Protein AF-A0A1A8BR59-F1 (afdb_monomer)

Sequence (91 aa):
LQHKIQSCEYDVIAISDHAPCCMIYKEDRLSKDPTRWHFQNKWLLEEDFIKYLGTQIDIFFEINTTQTSAGIRWEAFKAYIRGHIISYTST

pLDDT: mean 87.76, std 11.23, range [56.88, 98.38]

Secondary structure (DSSP, 8-state):
-GGGEEEEEEPP--SSSSPPEEEEE--GGG-S--------GGGGG-HHHHHHHHHHHHHHHHHSSTTS-HHHHHHHHHHHHHHHHHHHH--

Solvent-accessible surface area (backbone atoms only — not comparable to full-atom values): 5810 Å² total; per-residue (Å²): 115,75,91,36,51,76,48,73,47,71,48,78,64,82,87,53,102,59,50,52,77,46,69,45,71,61,58,84,84,67,70,60,70,76,80,71,88,73,88,65,71,71,52,78,75,36,66,68,54,49,53,52,51,50,52,53,54,52,54,50,54,70,72,59,56,86,90,56,54,72,67,60,50,50,56,50,48,55,54,52,53,50,51,52,52,50,63,70,70,70,118

Organism: Nothobranchius kadleci (NCBI:txid1051664)

Nearest PDB structures (foldseek):
  4hl4-assembly1_A  TM=5.217E-01  e=2.316E+00  Homo sapiens
  3hjz-assembly1_A  TM=5.823E-01  e=7.590E+00  Prochlorococcus marinus str. MIT 9312

Structure (mmCIF, N/CA/C/O backbone):
data_AF-A0A1A8BR59-F1
#
_entry.id   AF-A0A1A8BR59-F1
#
loop_
_atom_site.group_PDB
_atom_site.id
_atom_site.type_symbol
_atom_site.label_atom_id
_atom_site.label_alt_id
_atom_site.label_comp_id
_atom_site.label_asym_id
_atom_site.label_entity_id
_atom_site.label_seq_id
_atom_site.pdbx_PDB_ins_code
_atom_site.Cartn_x
_atom_site.Cartn_y
_atom_site.Cartn_z
_atom_site.occupancy
_atom_site.B_iso_or_equiv
_atom_site.auth_seq_id
_atom_site.auth_comp_id
_atom_site.auth_asym_id
_atom_site.auth_atom_id
_atom_site.pdbx_PDB_model_num
ATOM 1 N N . LEU A 1 1 ? -3.246 4.477 39.210 1.00 58.97 1 LEU A N 1
ATOM 2 C CA . LEU A 1 1 ? -1.989 4.815 38.506 1.00 58.97 1 LEU A CA 1
ATOM 3 C C . LEU A 1 1 ? -0.800 4.111 39.147 1.00 58.97 1 LEU A C 1
ATOM 5 O O . LEU A 1 1 ? -0.148 3.352 38.453 1.00 58.97 1 LEU A O 1
ATOM 9 N N . GLN A 1 2 ? -0.592 4.243 40.461 1.00 62.25 2 GLN A N 1
ATOM 10 C CA . GLN A 1 2 ? 0.508 3.578 41.181 1.00 62.25 2 GLN A CA 1
ATOM 11 C C . GLN A 1 2 ? 0.564 2.045 41.000 1.00 62.25 2 GLN A C 1
ATOM 13 O O . GLN A 1 2 ? 1.642 1.501 40.820 1.00 62.25 2 GLN A O 1
ATOM 18 N N . HIS A 1 3 ? -0.584 1.355 40.935 1.00 73.25 3 HIS A N 1
ATOM 19 C CA . HIS A 1 3 ? -0.658 -0.105 40.724 1.00 73.25 3 HIS A CA 1
ATOM 20 C C . HIS A 1 3 ? -0.175 -0.599 39.344 1.00 73.25 3 HIS A C 1
ATOM 22 O O . HIS A 1 3 ? -0.126 -1.803 39.121 1.00 73.25 3 HIS A O 1
ATOM 28 N N . LYS A 1 4 ? 0.107 0.307 38.398 1.00 80.06 4 LYS A N 1
ATOM 29 C CA . LYS A 1 4 ? 0.593 -0.024 37.046 1.00 80.06 4 LYS A CA 1
ATOM 30 C C . LYS A 1 4 ? 2.102 0.169 36.886 1.00 80.06 4 LYS A C 1
ATOM 32 O O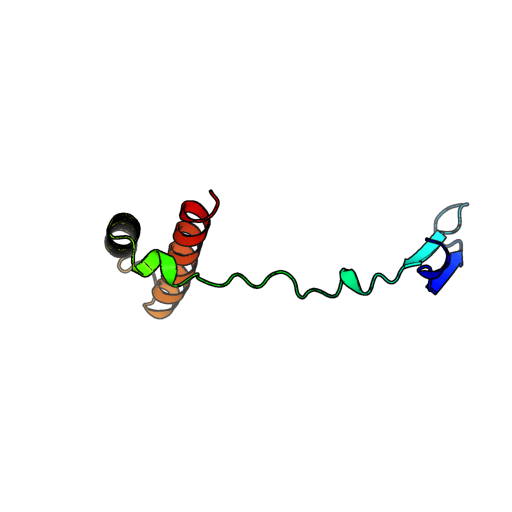 . LYS A 1 4 ? 2.657 -0.172 35.843 1.00 80.06 4 LYS A O 1
ATOM 37 N N . ILE A 1 5 ? 2.755 0.740 37.896 1.00 87.06 5 ILE A N 1
ATOM 38 C CA . ILE A 1 5 ? 4.206 0.904 37.936 1.00 87.06 5 ILE A CA 1
ATOM 39 C C . ILE A 1 5 ? 4.783 -0.422 38.429 1.00 87.06 5 ILE A C 1
ATOM 41 O O . ILE A 1 5 ? 4.464 -0.859 39.531 1.00 87.06 5 ILE A O 1
ATOM 45 N N . GLN A 1 6 ? 5.584 -1.081 37.594 1.00 88.19 6 GLN A N 1
ATOM 46 C CA . GLN A 1 6 ? 6.241 -2.340 37.943 1.00 88.19 6 GLN A CA 1
ATOM 47 C C . GLN A 1 6 ? 7.527 -2.101 38.730 1.00 88.19 6 GLN A C 1
ATOM 49 O O . GLN A 1 6 ? 7.791 -2.810 39.696 1.00 88.19 6 GLN A O 1
ATOM 54 N N . SER A 1 7 ? 8.300 -1.090 38.337 1.00 89.31 7 SER A N 1
ATOM 55 C CA . SER A 1 7 ? 9.492 -0.647 39.057 1.00 89.31 7 SER A CA 1
ATOM 56 C C . SER A 1 7 ? 9.783 0.823 38.762 1.00 89.31 7 SER A C 1
ATOM 58 O O . SER A 1 7 ? 9.319 1.380 37.763 1.00 89.31 7 SER A O 1
ATOM 60 N N . CYS A 1 8 ? 10.517 1.464 39.666 1.00 89.38 8 CYS A N 1
ATOM 61 C CA . CYS A 1 8 ? 11.028 2.817 39.507 1.00 89.38 8 CYS A CA 1
ATOM 62 C C . CYS A 1 8 ? 12.363 2.893 40.245 1.00 89.38 8 CYS A C 1
ATOM 64 O O . CYS A 1 8 ? 12.398 2.714 41.463 1.00 89.38 8 CYS A O 1
ATOM 66 N N . GLU A 1 9 ? 13.450 3.076 39.507 1.00 90.88 9 GLU A N 1
ATOM 67 C CA . GLU A 1 9 ? 14.815 2.937 40.004 1.00 90.88 9 GLU A CA 1
ATOM 68 C C . GLU A 1 9 ? 15.696 4.051 39.437 1.00 90.88 9 GLU A C 1
ATOM 70 O O . GLU A 1 9 ? 15.508 4.506 38.307 1.00 90.88 9 GLU A O 1
ATOM 75 N N . TYR A 1 10 ? 16.667 4.491 40.232 1.00 89.00 10 TYR A N 1
ATOM 76 C CA . TYR A 1 10 ? 17.732 5.363 39.758 1.00 89.00 10 TYR A CA 1
ATOM 77 C C . TYR A 1 10 ? 18.880 4.501 39.245 1.00 89.00 10 TYR A C 1
ATOM 79 O O . TYR A 1 10 ? 19.370 3.633 39.966 1.00 89.00 10 TYR A O 1
ATOM 87 N N . ASP A 1 11 ? 19.294 4.748 38.008 1.00 82.00 11 ASP A N 1
ATOM 88 C CA . ASP A 1 11 ? 20.441 4.082 37.402 1.00 82.00 11 ASP A CA 1
ATOM 89 C C . ASP A 1 11 ? 21.759 4.718 37.880 1.00 82.00 11 ASP A C 1
ATOM 91 O O . ASP A 1 11 ? 21.784 5.750 38.559 1.00 82.00 11 ASP A O 1
ATOM 95 N N . VAL A 1 12 ? 22.883 4.102 37.533 1.00 83.62 12 VAL A N 1
ATOM 96 C CA . VAL A 1 12 ? 24.209 4.569 37.925 1.00 83.62 12 VAL A CA 1
ATOM 97 C C . VAL A 1 12 ? 24.494 5.949 37.326 1.00 83.62 12 VAL A C 1
ATOM 99 O O . VAL A 1 12 ? 24.244 6.231 36.152 1.00 83.62 12 VAL A O 1
ATOM 102 N N . ILE A 1 13 ? 25.081 6.815 38.149 1.00 82.44 13 ILE A N 1
ATOM 103 C CA . ILE A 1 13 ? 25.579 8.138 37.769 1.00 82.44 13 ILE A CA 1
ATOM 104 C C . ILE A 1 13 ? 26.827 7.955 36.891 1.00 82.44 13 ILE A C 1
ATOM 106 O O . ILE A 1 13 ? 27.950 7.918 37.389 1.00 82.44 13 ILE A O 1
ATOM 110 N N . ALA A 1 14 ? 26.626 7.760 35.586 1.00 76.75 14 ALA A N 1
ATOM 111 C CA . ALA A 1 14 ? 27.711 7.433 34.659 1.00 76.75 14 ALA A CA 1
ATOM 112 C C . ALA A 1 14 ? 28.289 8.649 33.910 1.00 76.75 14 ALA A C 1
ATOM 114 O O . ALA A 1 14 ? 29.462 8.627 33.546 1.00 76.75 14 ALA A O 1
ATOM 115 N N . ILE A 1 15 ? 27.480 9.685 33.639 1.00 75.50 15 ILE A N 1
ATOM 116 C CA . ILE A 1 15 ? 27.846 10.775 32.704 1.00 75.50 15 ILE A CA 1
ATOM 117 C C . ILE A 1 15 ? 27.588 12.185 33.276 1.00 75.50 15 ILE A C 1
ATOM 119 O O . ILE A 1 15 ? 28.363 13.096 32.997 1.00 75.50 15 ILE A O 1
ATOM 123 N N . SER A 1 16 ? 26.541 12.381 34.083 1.00 79.88 16 SER A N 1
ATOM 124 C CA . SER A 1 16 ? 26.196 13.661 34.740 1.00 79.88 16 SER A CA 1
ATOM 125 C C . SER A 1 16 ? 26.164 13.517 36.258 1.00 79.88 16 SER A C 1
ATOM 127 O O . SER A 1 16 ? 26.150 12.399 36.738 1.00 79.88 16 SER A O 1
ATOM 129 N N . ASP A 1 17 ? 26.075 14.613 37.011 1.00 83.00 17 ASP A N 1
ATOM 130 C CA . ASP A 1 17 ? 25.850 14.643 38.469 1.00 83.00 17 ASP A CA 1
ATOM 131 C C . ASP A 1 17 ? 24.444 14.173 38.901 1.00 83.00 17 ASP A C 1
ATOM 133 O O . ASP A 1 17 ? 24.180 13.970 40.087 1.00 83.00 17 ASP A O 1
ATOM 137 N N . HIS A 1 18 ? 23.555 13.941 37.936 1.00 81.75 18 HIS A N 1
ATOM 138 C CA . HIS A 1 18 ? 22.248 13.327 38.136 1.00 81.75 18 HIS A CA 1
ATOM 139 C C . HIS A 1 18 ? 22.215 11.866 37.662 1.00 81.75 18 HIS A C 1
ATOM 141 O O . HIS A 1 18 ? 22.68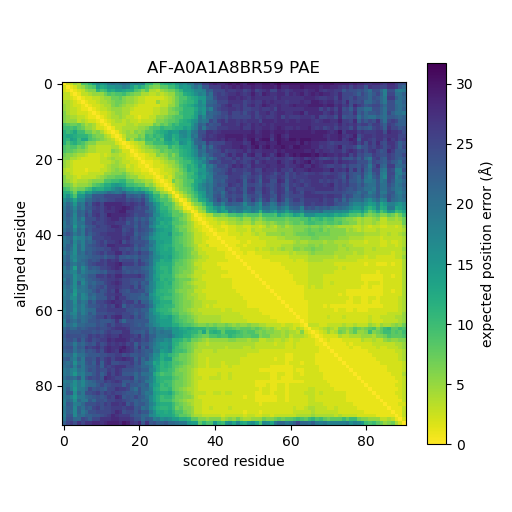5 11.542 36.570 1.00 81.75 18 HIS A O 1
ATOM 147 N N . ALA A 1 19 ? 21.606 10.997 38.477 1.00 84.69 19 ALA A N 1
ATOM 148 C CA . ALA A 1 19 ? 21.261 9.623 38.116 1.00 84.69 19 ALA A CA 1
ATOM 149 C C . ALA A 1 19 ? 20.025 9.607 37.197 1.00 84.69 19 ALA A C 1
ATOM 151 O O . ALA A 1 19 ? 19.015 10.229 37.550 1.00 84.69 19 ALA A O 1
ATOM 152 N N . PRO A 1 20 ? 20.045 8.890 36.059 1.00 85.75 20 PRO A N 1
ATOM 153 C CA . PRO A 1 20 ? 18.838 8.660 35.273 1.00 85.75 20 PRO A CA 1
ATOM 154 C C . PRO A 1 20 ? 17.761 7.978 36.126 1.00 85.75 20 PRO A C 1
ATOM 156 O O . PRO A 1 20 ? 18.030 6.978 36.783 1.00 85.75 20 PRO A O 1
ATOM 159 N N . CYS A 1 21 ? 16.536 8.505 36.120 1.00 88.19 21 CYS A N 1
ATOM 160 C CA . CYS A 1 21 ? 15.391 7.853 36.754 1.00 88.19 21 CYS A CA 1
ATOM 161 C C . CYS A 1 21 ? 14.665 7.005 35.706 1.00 88.19 21 CYS A C 1
ATOM 163 O O . CYS A 1 21 ? 14.158 7.538 34.716 1.00 88.19 21 CYS A O 1
ATOM 165 N N . CYS A 1 22 ? 14.632 5.692 35.912 1.00 87.44 22 CYS A N 1
ATOM 166 C CA . CYS A 1 22 ? 13.961 4.740 35.043 1.00 87.44 22 CYS A CA 1
ATOM 167 C C . CYS A 1 22 ? 12.680 4.243 35.715 1.00 87.44 22 CYS A C 1
ATOM 169 O O . CYS A 1 22 ? 12.697 3.827 36.869 1.00 87.44 22 CYS A O 1
ATOM 171 N N . MET A 1 23 ? 11.562 4.254 34.990 1.00 90.25 23 MET A N 1
ATOM 172 C CA . MET A 1 23 ? 10.282 3.741 35.474 1.00 90.25 23 MET A CA 1
ATOM 173 C C . MET A 1 23 ? 9.718 2.741 34.469 1.00 90.25 23 MET A C 1
ATOM 175 O O . MET A 1 23 ? 9.480 3.086 33.311 1.00 90.25 23 MET A O 1
ATOM 179 N N . ILE A 1 24 ? 9.444 1.518 34.924 1.00 87.56 24 ILE A N 1
ATOM 180 C CA . ILE A 1 24 ? 8.767 0.497 34.125 1.00 87.56 24 ILE A CA 1
ATOM 181 C C . ILE A 1 24 ? 7.270 0.575 34.405 1.00 87.56 24 ILE A C 1
ATOM 183 O O . ILE A 1 24 ? 6.804 0.368 35.527 1.00 87.56 24 ILE A O 1
ATOM 187 N N . TYR A 1 25 ? 6.503 0.861 33.359 1.00 87.62 25 TYR A N 1
ATOM 188 C CA . TYR A 1 25 ? 5.053 0.999 33.400 1.00 87.62 25 TYR A CA 1
ATOM 189 C C . TYR A 1 25 ? 4.396 -0.079 32.539 1.00 87.62 25 TYR A C 1
ATOM 191 O O . TYR A 1 25 ? 4.725 -0.219 31.361 1.00 87.62 25 TYR A O 1
ATOM 199 N N . LYS A 1 26 ? 3.435 -0.815 33.106 1.00 82.69 26 LYS A N 1
ATOM 200 C CA . LYS A 1 26 ? 2.663 -1.824 32.375 1.00 82.69 26 LYS A CA 1
ATOM 201 C C . LYS A 1 26 ? 1.223 -1.362 32.183 1.00 82.69 26 LYS A C 1
ATOM 203 O O . LYS A 1 26 ? 0.475 -1.186 33.143 1.00 82.69 26 LYS A O 1
ATOM 208 N N . GLU A 1 27 ? 0.805 -1.236 30.929 1.00 81.62 27 GLU A N 1
ATOM 209 C CA . GLU A 1 27 ? -0.595 -1.030 30.562 1.00 81.62 27 GLU A CA 1
ATOM 210 C C . GLU A 1 27 ? -1.068 -2.188 29.697 1.00 81.62 27 GLU A C 1
ATOM 212 O O . GLU A 1 27 ? -0.810 -2.235 28.495 1.00 81.62 27 GLU A O 1
ATOM 217 N N 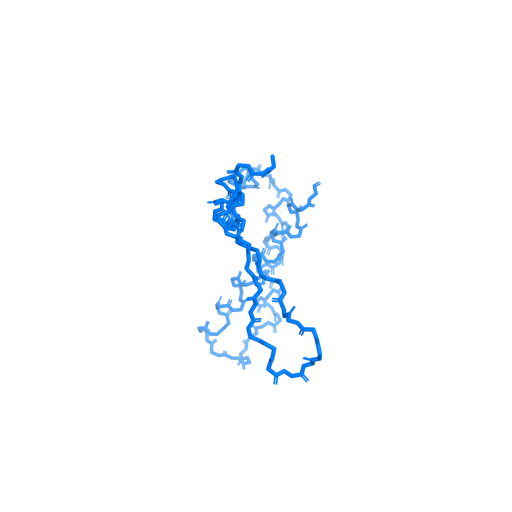. ASP A 1 28 ? -1.812 -3.111 30.303 1.00 73.19 28 ASP A N 1
ATOM 218 C CA . ASP A 1 28 ? -2.337 -4.286 29.604 1.00 73.19 28 ASP A CA 1
ATOM 219 C C . ASP A 1 28 ? -3.265 -3.900 28.433 1.00 73.19 28 ASP A C 1
ATOM 221 O O . ASP A 1 28 ? -3.429 -4.672 27.493 1.00 73.19 28 ASP A O 1
ATOM 225 N N . ARG A 1 29 ? -3.817 -2.675 28.423 1.00 68.56 29 ARG A N 1
ATOM 226 C CA . ARG A 1 29 ? -4.629 -2.135 27.316 1.00 68.56 29 ARG A CA 1
ATOM 227 C C . ARG A 1 29 ? -3.820 -1.610 26.123 1.00 68.56 29 ARG A C 1
ATOM 229 O O . ARG A 1 29 ? -4.407 -1.422 25.059 1.00 68.56 29 ARG A O 1
ATOM 236 N N . LEU A 1 30 ? -2.515 -1.371 26.283 1.00 63.44 30 LEU A N 1
ATOM 237 C CA . LEU A 1 30 ? -1.607 -0.978 25.194 1.00 63.44 30 LEU A CA 1
ATOM 238 C C . LEU A 1 30 ? -1.025 -2.190 24.458 1.00 63.44 30 LEU A C 1
ATOM 240 O O . LEU A 1 30 ? -0.413 -2.015 23.414 1.00 63.44 30 LEU A O 1
ATOM 244 N N . SER A 1 31 ? -1.280 -3.413 24.937 1.00 57.72 31 SER A N 1
ATOM 245 C CA . SER A 1 31 ? -0.911 -4.671 24.265 1.00 57.72 31 SER A CA 1
ATOM 246 C C . SER A 1 31 ? -1.710 -4.963 22.985 1.00 57.72 31 SER A C 1
ATOM 248 O O . SER A 1 31 ? -1.714 -6.090 22.493 1.00 57.72 31 SER A O 1
ATOM 250 N N . LYS A 1 32 ? -2.407 -3.968 22.424 1.00 61.44 32 LYS A N 1
ATOM 251 C CA . LYS A 1 32 ? -2.937 -4.110 21.073 1.00 61.44 32 LYS A CA 1
ATOM 252 C C . LYS A 1 32 ? -1.733 -4.126 20.145 1.00 61.44 32 LYS A C 1
ATOM 254 O O . LYS A 1 32 ? -1.001 -3.139 20.095 1.00 61.44 32 LYS A O 1
ATOM 259 N N . ASP A 1 33 ? -1.549 -5.234 19.427 1.00 62.62 33 ASP A N 1
ATOM 260 C CA . ASP A 1 33 ? -0.707 -5.258 18.234 1.00 62.62 33 ASP A CA 1
ATOM 261 C C . ASP A 1 33 ? -0.908 -3.939 17.472 1.00 62.62 33 ASP A C 1
ATOM 263 O O . ASP A 1 33 ? -2.065 -3.504 17.343 1.00 62.62 33 ASP A O 1
ATOM 267 N N . PRO A 1 34 ? 0.167 -3.284 16.986 1.00 61.06 34 PRO A N 1
ATOM 268 C CA . PRO A 1 34 ? 0.009 -2.096 16.161 1.00 61.06 34 PRO A CA 1
ATOM 269 C C . PRO A 1 34 ? -1.009 -2.439 15.086 1.00 61.06 34 PRO A C 1
ATOM 271 O O . PRO A 1 34 ? -0.881 -3.488 14.449 1.00 61.06 34 PRO A O 1
ATOM 274 N N . THR A 1 35 ? -2.059 -1.623 14.967 1.00 66.81 35 THR A N 1
ATOM 275 C CA . THR A 1 35 ? -3.241 -1.936 14.166 1.00 66.81 35 THR A CA 1
ATOM 276 C C . THR A 1 35 ? -2.783 -2.331 12.771 1.00 66.81 35 THR A C 1
ATOM 278 O O . THR A 1 35 ? -2.400 -1.484 11.962 1.00 66.81 35 THR A O 1
ATOM 281 N N . ARG A 1 36 ? -2.741 -3.640 12.496 1.00 73.62 36 ARG A N 1
ATOM 282 C CA . ARG A 1 36 ? -2.327 -4.134 11.189 1.00 73.62 36 ARG A CA 1
ATOM 283 C C . ARG A 1 36 ? -3.371 -3.624 10.221 1.00 73.62 36 ARG A C 1
ATOM 285 O O . ARG A 1 36 ? -4.555 -3.907 10.391 1.00 73.62 36 ARG A O 1
ATOM 292 N N . TRP A 1 37 ? -2.939 -2.843 9.238 1.00 78.31 37 TRP A N 1
ATOM 293 C CA . TRP A 1 37 ? -3.860 -2.375 8.217 1.00 78.31 37 TRP A CA 1
ATOM 294 C C . TRP A 1 37 ? -4.553 -3.582 7.584 1.00 78.31 37 TRP A C 1
ATOM 296 O O . TRP A 1 37 ? -3.899 -4.543 7.163 1.00 78.31 37 TRP A O 1
ATOM 306 N N . HIS A 1 38 ? -5.877 -3.514 7.563 1.00 84.06 38 HIS A N 1
ATOM 307 C CA . HIS A 1 38 ? -6.757 -4.535 7.036 1.00 84.06 38 HIS A CA 1
ATOM 308 C C . HIS A 1 38 ? -7.700 -3.874 6.039 1.00 84.06 38 HIS A C 1
ATOM 310 O O . HIS A 1 38 ? -8.364 -2.886 6.360 1.00 84.06 38 HIS A O 1
ATOM 316 N N . PHE A 1 39 ? -7.747 -4.420 4.830 1.00 87.62 39 PHE A N 1
ATOM 317 C CA . PHE A 1 39 ? -8.644 -3.938 3.796 1.00 87.62 39 PHE A CA 1
ATOM 318 C C . PHE A 1 39 ? -10.092 -4.307 4.129 1.00 87.62 39 PHE A C 1
ATOM 320 O O . PHE A 1 39 ? -10.402 -5.475 4.344 1.00 87.62 39 PHE A O 1
ATOM 327 N N . GLN A 1 40 ? -10.988 -3.321 4.166 1.00 89.50 40 GLN A N 1
ATOM 328 C CA . GLN A 1 40 ? -12.405 -3.570 4.427 1.00 89.50 40 GLN A CA 1
ATOM 329 C C . GLN A 1 40 ? -13.124 -3.934 3.124 1.00 89.50 40 GLN A C 1
ATOM 331 O O . GLN A 1 40 ? -13.298 -3.085 2.255 1.00 89.50 40 GLN A O 1
ATOM 336 N N . ASN A 1 41 ? -13.621 -5.169 3.015 1.00 90.12 41 ASN A N 1
ATOM 337 C CA . ASN A 1 41 ? -14.290 -5.663 1.801 1.00 90.12 41 ASN A CA 1
ATOM 338 C C . ASN A 1 41 ? -15.507 -4.834 1.358 1.00 90.12 41 ASN A C 1
ATOM 340 O O . ASN A 1 41 ? -15.874 -4.892 0.190 1.00 90.12 41 ASN A O 1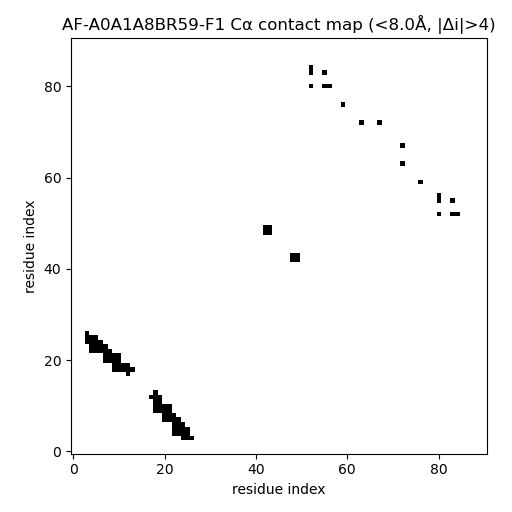
ATOM 344 N N . LYS A 1 42 ? -16.112 -4.042 2.256 1.00 92.62 42 LYS A N 1
ATOM 345 C CA . LYS A 1 42 ? -17.230 -3.143 1.927 1.00 92.62 42 LYS A CA 1
ATOM 346 C C . LYS A 1 42 ? -16.909 -2.1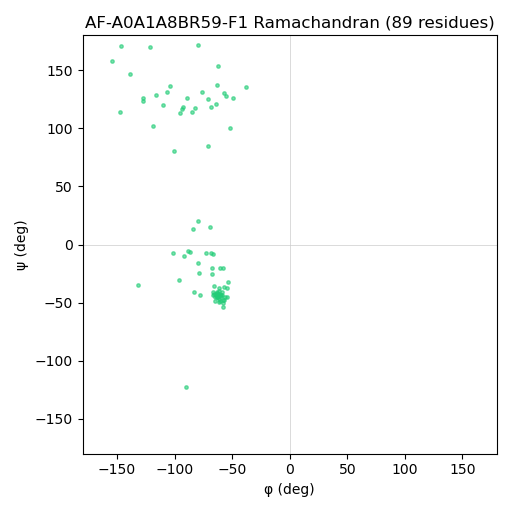95 0.763 1.00 92.62 42 LYS A C 1
ATOM 348 O O . LYS A 1 42 ? -17.800 -1.880 -0.009 1.00 92.62 42 LYS A O 1
ATOM 353 N N . TRP A 1 43 ? -15.645 -1.789 0.615 1.00 92.62 43 TRP A N 1
ATOM 354 C CA . TRP A 1 43 ? -15.216 -0.876 -0.446 1.00 92.62 43 TRP A CA 1
ATOM 355 C C . TRP A 1 43 ? -15.324 -1.507 -1.838 1.00 92.62 43 TRP A C 1
ATOM 357 O O . TRP A 1 43 ? -15.541 -0.804 -2.812 1.00 92.62 43 TRP A O 1
ATOM 367 N N . LEU A 1 44 ? -15.262 -2.838 -1.944 1.00 92.38 44 LEU A N 1
ATOM 368 C CA . LEU A 1 44 ? -15.464 -3.543 -3.217 1.00 92.38 44 LEU A CA 1
ATOM 369 C C . LEU A 1 44 ? -16.924 -3.548 -3.686 1.00 92.38 44 LEU A C 1
ATOM 371 O O . LEU A 1 44 ? -17.199 -4.018 -4.783 1.00 92.38 44 LEU A O 1
ATOM 375 N N . LEU A 1 45 ? -17.856 -3.075 -2.857 1.00 94.56 45 LEU A N 1
ATOM 376 C CA . LEU A 1 45 ? -19.259 -2.904 -3.232 1.00 94.56 45 LEU A CA 1
ATOM 377 C C . LEU A 1 45 ? -19.540 -1.495 -3.772 1.00 94.56 45 LEU A C 1
ATOM 379 O O . LEU A 1 45 ? -20.630 -1.247 -4.277 1.00 94.56 45 LEU A O 1
ATOM 383 N N . GLU A 1 46 ? -18.584 -0.573 -3.648 1.00 96.06 46 GLU A N 1
ATOM 384 C CA . GLU A 1 46 ? -18.717 0.811 -4.087 1.00 96.06 46 GLU A CA 1
ATOM 385 C C . GLU A 1 46 ? -18.117 0.966 -5.488 1.00 96.06 46 GLU A C 1
ATOM 387 O O . GLU A 1 46 ? -16.909 0.824 -5.689 1.00 96.06 46 GLU A O 1
ATOM 392 N N . GLU A 1 47 ? -18.965 1.253 -6.476 1.00 96.88 47 GLU A N 1
ATOM 393 C CA . GLU A 1 47 ? -18.540 1.369 -7.878 1.00 96.88 47 GLU A CA 1
ATOM 394 C C . GLU A 1 47 ? -17.510 2.485 -8.086 1.00 96.88 47 GLU A C 1
ATOM 396 O O . GLU A 1 47 ? -16.552 2.308 -8.842 1.00 96.88 47 GLU A O 1
ATOM 401 N N . ASP A 1 48 ? -17.657 3.602 -7.370 1.00 96.38 48 ASP A N 1
ATOM 402 C CA . ASP A 1 48 ? -16.725 4.729 -7.435 1.00 96.38 48 ASP A CA 1
ATOM 403 C C . ASP A 1 48 ? -15.327 4.333 -6.954 1.00 96.38 48 ASP A C 1
ATOM 405 O O . ASP A 1 48 ? -14.330 4.655 -7.608 1.00 96.38 48 ASP A O 1
ATOM 409 N N . PHE A 1 49 ? -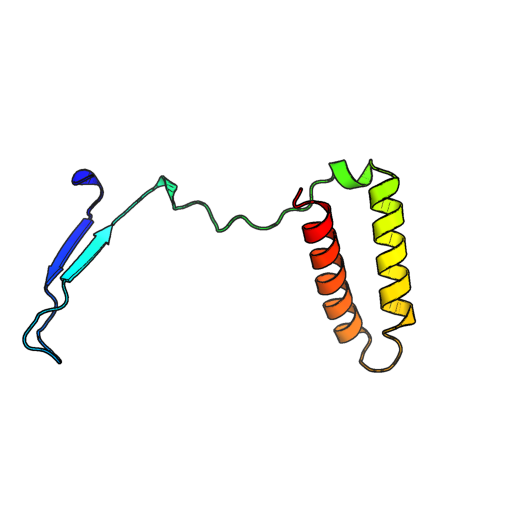15.243 3.548 -5.876 1.00 96.00 49 PHE A N 1
ATOM 410 C CA . PHE A 1 49 ? -13.977 3.013 -5.386 1.00 96.00 49 PHE A CA 1
ATOM 411 C C . PHE A 1 49 ? -13.330 2.069 -6.406 1.00 96.00 49 PHE A C 1
ATOM 413 O O . PHE A 1 49 ? -12.132 2.177 -6.675 1.00 96.00 49 PHE A O 1
ATOM 420 N N . ILE A 1 50 ? -14.107 1.163 -7.010 1.00 96.75 50 ILE A N 1
ATOM 421 C CA . ILE A 1 50 ? -13.593 0.227 -8.022 1.00 96.75 50 ILE A CA 1
ATOM 422 C C . ILE A 1 50 ? -13.066 0.989 -9.240 1.00 96.75 50 ILE A C 1
ATOM 424 O O . ILE A 1 50 ? -11.964 0.711 -9.718 1.00 96.75 50 ILE A O 1
ATOM 428 N N . LYS A 1 51 ? -13.821 1.981 -9.720 1.00 97.88 51 LYS A N 1
ATOM 429 C CA . LYS A 1 51 ? -13.428 2.821 -10.853 1.00 97.88 51 LYS A CA 1
ATOM 430 C C . LYS A 1 51 ? -12.166 3.625 -10.546 1.00 97.88 51 LYS A C 1
ATOM 432 O O . LYS A 1 51 ? -11.253 3.683 -11.374 1.00 97.88 51 LYS A O 1
ATOM 437 N N . TYR A 1 52 ? -12.094 4.214 -9.354 1.00 97.25 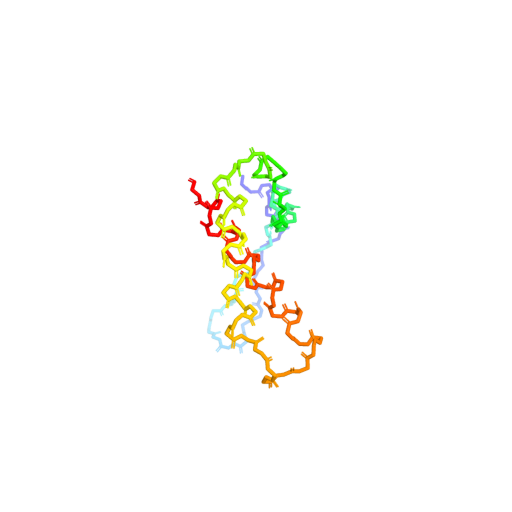52 TYR A N 1
ATOM 438 C CA . TYR A 1 52 ? -10.911 4.922 -8.883 1.00 97.25 52 TYR A CA 1
ATOM 439 C C . TYR A 1 52 ? -9.687 4.005 -8.875 1.00 97.25 52 TYR A C 1
ATOM 441 O O . TYR A 1 52 ? -8.654 4.350 -9.451 1.00 97.25 52 TYR A O 1
ATOM 449 N N . LEU A 1 53 ? -9.814 2.819 -8.274 1.00 97.00 53 LEU A N 1
ATOM 450 C CA . LEU A 1 53 ? -8.720 1.865 -8.157 1.00 97.00 53 LEU A CA 1
ATOM 451 C C . LEU A 1 53 ? -8.252 1.371 -9.528 1.00 97.00 53 LEU A C 1
ATOM 453 O O . LEU A 1 53 ? -7.049 1.344 -9.770 1.00 97.00 53 LEU A O 1
ATOM 457 N N . GLY A 1 54 ? -9.181 1.050 -10.434 1.00 97.88 54 GLY A N 1
ATOM 458 C CA . GLY A 1 54 ? -8.870 0.675 -11.817 1.00 97.88 54 GLY A CA 1
ATOM 459 C C . GLY A 1 54 ? -8.054 1.750 -12.533 1.00 97.88 54 GLY A C 1
ATOM 460 O O . GLY A 1 54 ? -7.000 1.455 -13.085 1.00 97.88 54 GLY A O 1
ATOM 461 N N . THR A 1 55 ? -8.454 3.016 -12.389 1.00 98.31 55 THR A N 1
ATOM 462 C CA . THR A 1 55 ? -7.702 4.152 -12.947 1.00 98.31 55 THR A CA 1
ATOM 463 C C . THR A 1 55 ? -6.267 4.209 -12.404 1.00 98.31 55 THR A C 1
ATOM 465 O O . THR A 1 55 ? -5.329 4.416 -13.168 1.00 98.31 55 THR A O 1
ATOM 468 N N . GLN A 1 56 ? -6.063 4.001 -11.096 1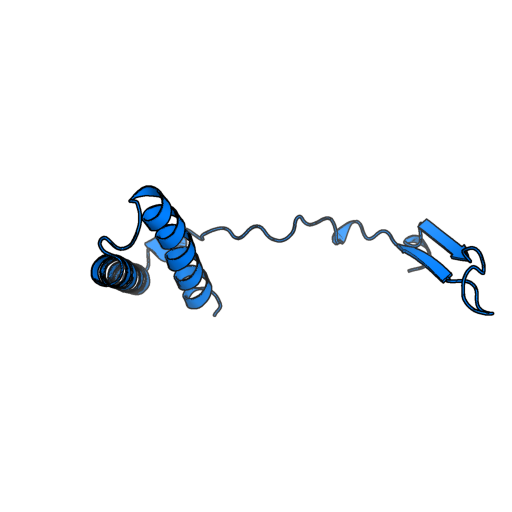.00 98.31 56 GLN A N 1
ATOM 469 C CA . GLN A 1 56 ? -4.710 3.989 -10.517 1.00 98.31 56 GLN A CA 1
ATOM 470 C C . GLN A 1 56 ? -3.871 2.806 -11.026 1.00 98.31 56 GLN A C 1
ATOM 472 O O . GLN A 1 56 ? -2.667 2.950 -11.233 1.00 98.31 56 GLN A O 1
ATOM 477 N N . ILE A 1 57 ? -4.488 1.638 -11.244 1.00 98.12 57 ILE A N 1
ATOM 478 C CA . ILE A 1 57 ? -3.8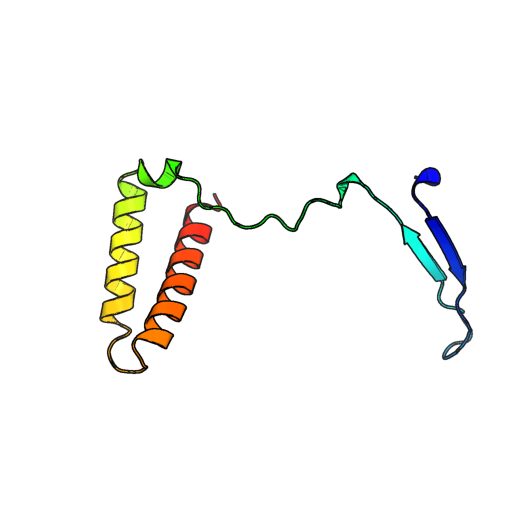06 0.465 -11.811 1.00 98.12 57 ILE A CA 1
ATOM 479 C C . ILE A 1 57 ? -3.290 0.782 -13.216 1.00 98.12 57 ILE A C 1
ATOM 481 O O . ILE A 1 57 ? -2.110 0.554 -13.490 1.00 98.12 57 ILE A O 1
ATOM 485 N N . ASP A 1 58 ? -4.146 1.345 -14.069 1.00 98.38 58 ASP A N 1
ATOM 486 C CA . ASP A 1 58 ? -3.790 1.697 -15.445 1.00 98.38 58 ASP A CA 1
ATOM 487 C C . ASP A 1 58 ? -2.648 2.723 -15.472 1.00 98.38 58 ASP A C 1
ATOM 489 O O . ASP A 1 58 ? -1.618 2.483 -16.105 1.00 98.38 58 ASP A O 1
ATOM 493 N N . ILE A 1 59 ? -2.767 3.801 -14.684 1.00 98.31 59 ILE A N 1
ATOM 494 C CA . ILE A 1 59 ? -1.730 4.838 -14.542 1.00 98.31 59 ILE A CA 1
ATOM 495 C C . ILE A 1 59 ? -0.384 4.225 -14.136 1.00 98.31 59 ILE A C 1
ATOM 497 O O . ILE A 1 59 ? 0.660 4.568 -14.697 1.00 98.31 59 ILE A O 1
ATOM 501 N N . PHE A 1 60 ? -0.380 3.307 -13.164 1.00 98.06 60 PHE A N 1
ATOM 502 C CA . PHE A 1 60 ? 0.861 2.702 -12.694 1.00 98.06 60 PHE A CA 1
ATOM 503 C C . PHE A 1 60 ? 1.582 1.945 -13.812 1.00 98.06 60 PHE A C 1
ATOM 505 O O . PHE A 1 60 ? 2.793 2.117 -13.971 1.00 98.06 60 PHE A O 1
ATOM 512 N N . PHE A 1 61 ? 0.864 1.116 -14.575 1.00 96.50 61 PHE A N 1
ATOM 513 C CA . PHE A 1 61 ? 1.463 0.293 -15.629 1.00 96.50 61 PHE A CA 1
ATOM 514 C C . PHE A 1 61 ? 1.762 1.067 -16.918 1.00 96.50 61 PHE A C 1
ATOM 516 O O . PHE A 1 61 ? 2.682 0.677 -17.638 1.00 96.50 61 PHE A O 1
ATOM 523 N N . GLU A 1 62 ? 1.061 2.170 -17.182 1.00 97.44 62 GLU A N 1
ATOM 524 C CA . GLU A 1 62 ? 1.388 3.094 -18.272 1.00 97.44 62 GLU A CA 1
ATOM 525 C C . GLU A 1 62 ? 2.722 3.813 -18.015 1.00 97.44 62 GLU A C 1
ATOM 527 O O . GLU A 1 62 ? 3.578 3.895 -18.897 1.00 97.44 62 GLU A O 1
ATOM 532 N N . ILE A 1 63 ? 2.943 4.278 -16.781 1.00 96.81 63 ILE A N 1
ATOM 533 C CA . ILE A 1 63 ? 4.158 5.014 -16.401 1.00 96.81 63 ILE A CA 1
ATOM 534 C C . ILE A 1 63 ? 5.347 4.061 -16.188 1.00 96.81 63 ILE A C 1
ATOM 536 O O . ILE A 1 63 ? 6.472 4.324 -16.632 1.00 96.81 63 ILE A O 1
ATOM 540 N N . ASN A 1 64 ? 5.117 2.937 -15.504 1.00 95.31 64 ASN A N 1
ATOM 541 C CA . ASN A 1 64 ? 6.164 2.002 -15.089 1.00 95.31 64 ASN A CA 1
ATOM 542 C C . ASN A 1 64 ? 6.221 0.804 -16.040 1.00 95.31 64 ASN A C 1
ATOM 544 O O . ASN A 1 64 ? 5.718 -0.287 -15.760 1.00 95.31 64 ASN A O 1
ATOM 548 N N . THR A 1 65 ? 6.869 1.019 -17.179 1.00 93.38 65 THR A N 1
ATOM 549 C CA . THR A 1 65 ? 7.153 -0.007 -18.177 1.00 93.38 65 THR A CA 1
ATOM 550 C C . THR A 1 65 ? 8.503 -0.670 -17.878 1.00 93.38 65 THR A C 1
ATOM 552 O O . THR A 1 65 ? 8.698 -1.241 -16.813 1.00 93.38 65 THR A O 1
ATOM 555 N N . THR A 1 66 ? 9.468 -0.666 -18.790 1.00 91.38 66 THR A N 1
ATOM 556 C CA . THR A 1 66 ? 10.632 -1.566 -18.768 1.00 91.38 66 THR A CA 1
ATOM 557 C C . THR A 1 66 ? 11.802 -1.105 -17.896 1.00 91.38 66 THR A C 1
ATOM 559 O O . THR A 1 66 ? 12.886 -1.670 -18.005 1.00 91.38 66 THR A O 1
ATOM 562 N N . GLN A 1 67 ? 11.622 -0.106 -17.027 1.00 92.00 67 GLN A N 1
ATOM 563 C CA . GLN A 1 67 ? 12.724 0.473 -16.243 1.00 92.00 67 GLN A CA 1
ATOM 564 C C . GLN A 1 67 ? 13.297 -0.496 -15.194 1.00 92.00 67 GLN A C 1
ATOM 566 O O . GLN A 1 67 ? 14.417 -0.313 -14.726 1.00 92.00 67 GLN A O 1
ATOM 571 N N . THR A 1 68 ? 12.536 -1.523 -14.811 1.00 93.50 68 THR A N 1
ATOM 572 C CA . THR A 1 68 ? 12.949 -2.525 -13.823 1.00 93.50 68 THR A CA 1
ATOM 573 C C . THR A 1 68 ? 12.368 -3.906 -14.132 1.00 93.50 68 THR A C 1
ATOM 575 O O . THR A 1 68 ? 11.499 -4.062 -15.003 1.00 93.50 68 THR A O 1
ATOM 578 N N . SER A 1 69 ? 12.840 -4.917 -13.399 1.00 95.38 69 SER A N 1
ATOM 579 C CA . SER A 1 69 ? 12.356 -6.292 -13.508 1.00 95.38 69 SER A CA 1
ATOM 580 C C . SER A 1 69 ? 10.873 -6.397 -13.142 1.00 95.38 69 SER A C 1
ATOM 582 O O . SER A 1 69 ? 10.345 -5.615 -12.347 1.00 95.38 69 SER A O 1
ATOM 584 N N . ALA A 1 70 ? 10.187 -7.399 -13.695 1.00 94.50 70 ALA A N 1
ATOM 585 C CA . ALA A 1 70 ? 8.770 -7.623 -13.413 1.00 94.50 70 ALA A CA 1
ATOM 586 C C . ALA A 1 70 ? 8.493 -7.817 -11.909 1.00 94.50 70 ALA A C 1
ATOM 588 O O . ALA A 1 70 ? 7.492 -7.318 -11.402 1.00 94.50 70 ALA A O 1
ATOM 589 N N . GLY A 1 71 ? 9.406 -8.476 -11.183 1.00 97.06 71 GLY A N 1
ATOM 590 C CA . GLY A 1 71 ? 9.283 -8.679 -9.738 1.00 97.06 71 GLY A CA 1
ATOM 591 C C . GLY A 1 71 ? 9.331 -7.369 -8.952 1.00 97.06 71 GLY A C 1
ATOM 592 O O . GLY A 1 71 ? 8.446 -7.107 -8.145 1.00 97.06 71 GLY A O 1
ATOM 593 N N . ILE A 1 72 ? 10.309 -6.502 -9.234 1.00 96.19 72 ILE A N 1
ATOM 594 C CA . ILE A 1 72 ? 10.419 -5.199 -8.556 1.00 96.19 72 ILE A CA 1
ATOM 595 C C . ILE A 1 72 ? 9.198 -4.331 -8.869 1.00 96.19 72 ILE A C 1
ATOM 597 O O . ILE A 1 72 ? 8.642 -3.689 -7.979 1.00 96.19 72 ILE A O 1
ATOM 601 N N . ARG A 1 73 ? 8.738 -4.354 -10.123 1.00 96.44 73 ARG A N 1
ATOM 602 C CA . ARG A 1 73 ? 7.537 -3.631 -10.544 1.00 96.44 73 ARG A CA 1
ATOM 603 C C . ARG A 1 73 ? 6.288 -4.108 -9.802 1.00 96.44 73 ARG A C 1
ATOM 605 O O . ARG A 1 73 ? 5.476 -3.281 -9.406 1.00 96.44 73 ARG A O 1
ATOM 612 N N . TRP A 1 74 ? 6.153 -5.415 -9.576 1.00 97.25 74 TRP A N 1
ATOM 613 C CA . TRP A 1 74 ? 5.040 -5.985 -8.818 1.00 97.25 74 TRP A CA 1
ATOM 614 C C . TRP A 1 74 ? 5.057 -5.573 -7.342 1.00 97.25 74 TRP A C 1
ATOM 616 O O . TRP A 1 74 ? 4.023 -5.204 -6.785 1.00 97.25 74 TRP A O 1
ATOM 626 N N . GLU A 1 75 ? 6.226 -5.581 -6.702 1.00 97.62 75 GLU A N 1
ATOM 627 C CA . GLU A 1 75 ? 6.351 -5.113 -5.318 1.00 97.62 75 GLU A CA 1
ATOM 628 C C . GLU A 1 75 ? 6.031 -3.616 -5.193 1.00 97.62 75 GLU A C 1
ATOM 630 O O . GLU A 1 75 ? 5.273 -3.218 -4.304 1.00 97.62 75 GLU A O 1
ATOM 635 N N . ALA A 1 76 ? 6.524 -2.798 -6.128 1.00 97.62 76 ALA A N 1
ATOM 636 C CA . ALA A 1 76 ? 6.214 -1.372 -6.189 1.00 97.62 76 ALA A CA 1
ATOM 637 C C . ALA A 1 76 ? 4.714 -1.114 -6.417 1.00 97.62 76 ALA A C 1
ATOM 639 O O . ALA A 1 76 ? 4.122 -0.292 -5.719 1.00 97.62 76 ALA A O 1
ATOM 640 N N . PHE A 1 77 ? 4.082 -1.864 -7.324 1.00 97.81 77 PHE A N 1
ATOM 641 C CA . PHE A 1 77 ? 2.646 -1.791 -7.596 1.00 97.81 77 PHE A CA 1
ATOM 642 C C . PHE A 1 77 ? 1.807 -2.053 -6.341 1.00 97.81 77 PHE A C 1
ATOM 644 O O . PHE A 1 77 ? 0.907 -1.279 -6.014 1.00 97.81 77 PHE A O 1
ATOM 651 N N . LYS A 1 78 ? 2.125 -3.116 -5.591 1.00 96.06 78 LYS A N 1
ATOM 652 C CA . LYS A 1 78 ? 1.415 -3.444 -4.346 1.00 96.06 78 LYS A CA 1
ATOM 653 C C . LYS A 1 78 ? 1.509 -2.315 -3.319 1.00 96.06 78 LYS A C 1
ATOM 655 O O . LYS A 1 78 ? 0.508 -1.993 -2.678 1.00 96.06 78 LYS A O 1
ATOM 660 N N . ALA A 1 79 ? 2.693 -1.722 -3.153 1.00 96.56 79 ALA A N 1
ATOM 661 C CA . ALA A 1 79 ? 2.894 -0.600 -2.237 1.00 96.56 79 ALA A CA 1
ATOM 662 C C . ALA A 1 79 ? 2.111 0.646 -2.685 1.00 96.56 79 ALA A C 1
ATOM 664 O O . ALA A 1 79 ? 1.416 1.259 -1.874 1.00 96.56 79 ALA A O 1
ATOM 665 N N . TYR A 1 80 ? 2.172 0.964 -3.979 1.00 97.62 80 TYR A N 1
ATOM 666 C CA . TYR A 1 80 ? 1.456 2.072 -4.605 1.00 97.62 80 TYR A CA 1
ATOM 667 C C . TYR A 1 80 ? -0.063 1.960 -4.404 1.00 97.62 80 TYR A C 1
ATOM 669 O O . TYR A 1 80 ? -0.682 2.852 -3.822 1.00 97.62 80 TYR A O 1
ATOM 677 N N . ILE A 1 81 ? -0.657 0.822 -4.777 1.00 96.81 81 ILE A N 1
ATOM 678 C CA . ILE A 1 81 ? -2.097 0.586 -4.627 1.00 96.81 81 ILE A CA 1
ATOM 679 C C . ILE A 1 81 ? -2.528 0.638 -3.162 1.00 96.81 81 ILE A C 1
ATOM 681 O O . ILE A 1 81 ? -3.532 1.268 -2.836 1.00 96.81 81 ILE A O 1
ATOM 685 N N . ARG A 1 82 ? -1.757 0.038 -2.249 1.00 94.62 82 ARG A N 1
ATOM 686 C CA . ARG A 1 82 ? -2.063 0.104 -0.814 1.00 94.62 82 ARG A CA 1
ATOM 687 C C . ARG A 1 82 ? -2.108 1.549 -0.308 1.00 94.62 82 ARG A C 1
ATOM 689 O O . ARG A 1 82 ? -3.002 1.875 0.468 1.00 94.62 82 ARG A O 1
ATOM 696 N N . GLY A 1 83 ? -1.182 2.401 -0.751 1.00 95.12 83 GLY A N 1
ATOM 697 C CA . GLY A 1 83 ? -1.169 3.828 -0.418 1.00 95.12 83 GLY A CA 1
ATOM 698 C C . GLY A 1 83 ? -2.436 4.548 -0.884 1.00 95.12 83 GLY A C 1
ATOM 699 O O . GLY A 1 83 ? -3.062 5.253 -0.096 1.00 95.12 83 GLY A O 1
ATOM 700 N N . HIS A 1 84 ? -2.870 4.292 -2.119 1.00 96.38 84 HIS A N 1
ATOM 701 C CA . HIS A 1 84 ? -4.114 4.847 -2.659 1.00 96.38 84 HIS A CA 1
ATOM 702 C C . HIS A 1 84 ? -5.356 4.389 -1.892 1.00 96.38 84 HIS A C 1
ATOM 704 O O . HIS A 1 84 ? -6.210 5.209 -1.559 1.00 96.38 84 HIS A O 1
ATOM 710 N N . ILE A 1 85 ? -5.437 3.103 -1.542 1.00 95.19 85 ILE A N 1
ATOM 711 C CA . ILE A 1 85 ? -6.550 2.578 -0.744 1.00 95.19 85 ILE A CA 1
ATOM 712 C C . ILE A 1 85 ? -6.574 3.232 0.641 1.00 95.19 85 ILE A C 1
ATOM 714 O O . ILE A 1 85 ? -7.633 3.652 1.101 1.00 95.19 85 ILE A O 1
ATOM 718 N N . ILE A 1 86 ? -5.425 3.345 1.314 1.00 93.25 86 ILE A N 1
ATOM 719 C CA . ILE A 1 86 ? -5.342 4.039 2.607 1.00 93.25 86 ILE A CA 1
ATOM 720 C C . ILE A 1 86 ? -5.818 5.485 2.455 1.00 93.25 86 ILE A C 1
ATOM 722 O O . ILE A 1 86 ? -6.664 5.915 3.226 1.00 93.25 86 ILE A O 1
ATOM 726 N N . SER A 1 87 ? -5.336 6.205 1.441 1.00 93.75 87 SER A N 1
ATOM 727 C CA . SER A 1 87 ? -5.716 7.600 1.207 1.00 93.75 87 SER A CA 1
ATOM 728 C C . SER A 1 87 ? -7.216 7.776 0.964 1.00 93.75 87 SER A C 1
ATOM 730 O O . SER A 1 87 ? -7.799 8.698 1.519 1.00 93.75 87 SER A O 1
ATOM 732 N N . TYR A 1 88 ? -7.840 6.912 0.158 1.00 93.31 88 TYR A N 1
ATOM 733 C CA . TYR A 1 88 ? -9.277 6.980 -0.140 1.00 93.31 88 TYR A CA 1
ATOM 734 C C . TYR A 1 88 ? -10.126 6.692 1.106 1.00 93.31 88 TYR A C 1
ATOM 736 O O . TYR A 1 88 ? -11.134 7.341 1.364 1.00 93.31 88 TYR A O 1
ATOM 744 N N . THR A 1 89 ? -9.697 5.712 1.904 1.00 89.81 89 THR A N 1
ATOM 745 C CA . THR A 1 89 ? -10.454 5.214 3.062 1.00 89.81 89 THR A CA 1
ATOM 746 C C . THR A 1 89 ? -10.178 5.967 4.364 1.00 89.81 89 THR A C 1
ATOM 748 O O . THR A 1 89 ? -10.838 5.695 5.362 1.00 89.81 89 THR A O 1
ATOM 751 N N . SER A 1 90 ? -9.225 6.904 4.376 1.00 83.56 90 SER A N 1
ATOM 752 C CA . SER A 1 90 ? -8.817 7.676 5.561 1.00 83.56 90 SER A CA 1
ATOM 753 C C . SER A 1 90 ? -9.758 8.850 5.901 1.00 83.56 90 SER A C 1
ATOM 755 O O . SER A 1 90 ? -9.338 9.774 6.602 1.00 83.56 90 SER A O 1
ATOM 757 N N . THR A 1 91 ? -10.999 8.821 5.413 1.00 56.88 91 THR A N 1
ATOM 758 C CA . THR A 1 91 ? -12.029 9.848 5.653 1.00 56.88 91 THR A CA 1
ATOM 759 C C . THR A 1 91 ? -12.924 9.439 6.816 1.00 56.88 91 THR A C 1
ATOM 761 O O . THR A 1 91 ? -13.194 10.302 7.680 1.00 56.88 91 THR A O 1
#

Foldseek 3Di:
DVVQWPDWDFADPDDDPGTDIDIDGDDPVVPPDPPDDDDDCVLVVPPVSVVVLVVQLVVLPVVDDDPDDPVVSVVVSVVSSVVVSCVVPVD

Mean predicted aligned error: 12.65 Å

Radius of gyration: 24.13 Å; Cα contacts (8 Å, |Δi|>4): 48; chains: 1; bounding box: 47×23×60 Å